Protein AF-A0A348S0A8-F1 (afdb_monomer_lite)

Sequence (124 aa):
EWVPFMEELNRLTLKIKNPSAARYRLYWGAFEKVYSSEALSQGVNLAADFPENPFSEAFRKVDQAVATKQAYETRQIKQIFHGPEGRADKEMAAALTEKTREPLVSAIRDAFQPVVHSIRIVSE

Secondary structure (DSSP, 8-state):
----HHHHT---EE--SS-SSSEEEEEETTEEEEEEHHHHHH-EEHHHH-SS-TTHHHHHHHHHHHHHHHHHHHHIIIIIITSHHHHH-HHHHHHHHHHHHHHHHHHHHHH-------EEEEE-

Foldseek 3Di:
DDDPCLVPPQAPKAADDPDPFQKKWKDAPPDIDMDGNVDNNVIDGPVVVCVPGQCPVLVVQLVVLVVVLVVLVCCLPPPCCPHPNVVVPVVVSVVVSVVVNVVSVVSNVVSPDDGDIDMDMDGD

Structure (mmCIF, N/CA/C/O backbone):
data_AF-A0A348S0A8-F1
#
_entry.id   AF-A0A348S0A8-F1
#
loop_
_atom_site.group_PDB
_atom_site.id
_atom_site.type_symbol
_atom_site.label_atom_id
_atom_site.label_alt_id
_atom_site.label_comp_id
_atom_site.label_asym_id
_atom_site.label_entity_id
_atom_site.label_seq_id
_atom_site.pdbx_PDB_ins_code
_atom_site.Cartn_x
_atom_site.Cartn_y
_atom_site.Cartn_z
_atom_site.occupancy
_atom_site.B_iso_or_equiv
_atom_site.auth_seq_id
_atom_site.auth_comp_id
_atom_site.auth_asym_id
_atom_site.auth_atom_id
_atom_site.pdbx_PDB_model_num
ATOM 1 N N . GLU A 1 1 ? 18.478 8.316 12.139 1.00 55.62 1 GLU A N 1
ATOM 2 C CA . GLU A 1 1 ? 17.160 8.576 12.746 1.00 55.62 1 GLU A CA 1
ATOM 3 C C . GLU A 1 1 ? 16.111 8.004 11.806 1.00 55.62 1 GLU A C 1
ATOM 5 O O . GLU A 1 1 ? 16.257 8.181 10.601 1.00 55.62 1 GLU A O 1
ATOM 10 N N . TRP A 1 2 ? 15.176 7.198 12.308 1.00 81.31 2 TRP A N 1
ATOM 11 C CA . TRP A 1 2 ? 14.142 6.572 11.479 1.00 81.31 2 TRP A CA 1
ATOM 12 C C . TRP A 1 2 ? 12.967 7.543 11.337 1.00 81.31 2 TRP A C 1
ATOM 14 O O . TRP A 1 2 ? 12.613 8.211 12.303 1.00 81.31 2 TRP A O 1
ATOM 24 N N . VAL A 1 3 ? 12.379 7.634 10.144 1.00 87.38 3 VAL A N 1
ATOM 25 C CA . VAL A 1 3 ? 11.182 8.456 9.907 1.00 87.38 3 VAL A CA 1
ATOM 26 C C . VAL A 1 3 ? 10.028 7.910 10.766 1.00 87.38 3 VAL A C 1
ATOM 28 O O . VAL A 1 3 ? 9.801 6.697 10.713 1.00 87.38 3 VAL A O 1
ATOM 31 N N . PRO A 1 4 ? 9.285 8.749 11.519 1.00 92.50 4 PRO A N 1
ATOM 32 C CA . PRO A 1 4 ? 8.125 8.336 12.321 1.00 92.50 4 PRO A CA 1
ATOM 33 C C . PRO A 1 4 ? 6.916 8.022 11.419 1.00 92.50 4 PRO A C 1
ATOM 35 O O . PRO A 1 4 ? 5.923 8.744 11.343 1.00 92.50 4 PRO A O 1
ATOM 38 N N . PHE A 1 5 ? 7.044 6.958 10.625 1.00 92.94 5 PHE A N 1
ATOM 39 C CA . PHE A 1 5 ? 6.157 6.652 9.505 1.00 92.94 5 PHE A CA 1
ATOM 40 C C . PHE A 1 5 ? 4.707 6.403 9.937 1.00 92.94 5 PHE A C 1
ATOM 42 O O . PHE A 1 5 ? 3.782 6.873 9.273 1.00 92.94 5 PHE A O 1
ATOM 49 N N . MET A 1 6 ? 4.489 5.692 11.045 1.00 93.31 6 MET A N 1
ATOM 50 C CA . MET A 1 6 ? 3.139 5.377 11.524 1.00 93.31 6 MET A CA 1
ATOM 51 C C . MET A 1 6 ? 2.460 6.590 12.165 1.00 93.31 6 MET A C 1
ATOM 53 O O . MET A 1 6 ? 1.241 6.734 12.100 1.00 93.31 6 MET A O 1
ATOM 57 N N . GLU A 1 7 ? 3.240 7.489 12.750 1.00 91.25 7 GLU A N 1
ATOM 58 C CA . GLU A 1 7 ? 2.769 8.709 13.392 1.00 91.25 7 GLU A CA 1
ATOM 59 C C . GLU A 1 7 ? 2.504 9.816 12.364 1.00 91.25 7 GLU A C 1
ATOM 61 O O . GLU A 1 7 ? 1.584 10.621 12.536 1.00 91.25 7 GLU A O 1
ATOM 66 N N . GLU A 1 8 ? 3.269 9.858 11.269 1.00 92.62 8 GLU A N 1
ATOM 67 C CA . GLU A 1 8 ? 3.237 10.977 10.323 1.00 92.62 8 GLU A CA 1
ATOM 68 C C . GLU A 1 8 ? 2.614 10.668 8.959 1.00 92.62 8 GLU A C 1
ATOM 70 O O . GLU A 1 8 ? 1.983 11.553 8.372 1.00 92.62 8 GLU A O 1
ATOM 75 N N . LEU A 1 9 ? 2.747 9.439 8.455 1.00 93.62 9 LEU A N 1
ATOM 76 C CA . LEU A 1 9 ? 2.483 9.124 7.045 1.00 93.62 9 LEU A CA 1
ATOM 77 C C . LEU A 1 9 ? 1.446 8.011 6.842 1.00 93.62 9 LEU A C 1
ATOM 79 O O . LEU A 1 9 ? 0.716 8.045 5.854 1.00 93.62 9 LEU A O 1
ATOM 83 N N . ASN A 1 10 ? 1.321 7.069 7.779 1.00 94.00 10 ASN A N 1
ATOM 84 C CA . ASN A 1 10 ? 0.397 5.938 7.679 1.00 94.00 10 ASN A CA 1
ATOM 85 C C . ASN A 1 10 ? -0.616 5.925 8.829 1.00 94.00 10 ASN A C 1
ATOM 87 O O . ASN A 1 10 ? -0.515 5.125 9.758 1.00 94.00 10 ASN A O 1
ATOM 91 N N . ARG A 1 11 ? -1.586 6.846 8.773 1.00 92.94 11 ARG A N 1
ATOM 92 C CA . ARG A 1 11 ? -2.577 7.080 9.834 1.00 92.94 11 ARG A CA 1
ATOM 93 C C . ARG A 1 11 ? -3.993 6.738 9.385 1.00 92.94 11 ARG A C 1
ATOM 95 O O . ARG A 1 11 ? -4.665 7.568 8.773 1.00 92.94 11 ARG A O 1
ATOM 102 N N . LEU A 1 12 ? -4.478 5.562 9.769 1.00 95.44 12 LEU A N 1
ATOM 103 C CA . LEU A 1 12 ? -5.905 5.246 9.720 1.00 95.44 12 LEU A CA 1
ATOM 104 C C . LEU A 1 12 ? -6.465 5.282 11.143 1.00 95.44 12 LEU A C 1
ATOM 106 O O . LEU A 1 12 ? -6.534 4.263 11.826 1.00 95.44 12 LEU A O 1
ATOM 110 N N . THR A 1 13 ? -6.819 6.477 11.611 1.00 96.81 13 THR A N 1
ATOM 111 C CA . THR A 1 13 ? -7.225 6.679 13.006 1.00 96.81 13 THR A CA 1
ATOM 112 C C . THR A 1 13 ? -8.696 6.347 13.225 1.00 96.81 13 THR A C 1
ATOM 114 O O . THR A 1 13 ? -9.574 6.974 12.632 1.00 96.81 13 THR A O 1
ATOM 117 N N . LEU A 1 14 ? -8.976 5.424 14.146 1.00 97.25 14 LEU A N 1
ATOM 118 C CA . LEU A 1 14 ? -10.320 5.184 14.661 1.00 97.25 14 LEU A CA 1
ATOM 119 C C . LEU A 1 14 ? -10.520 5.902 15.991 1.00 97.25 14 LEU A C 1
ATOM 121 O O . LEU A 1 14 ? -9.716 5.755 16.910 1.00 97.25 14 LEU A O 1
ATOM 125 N N . LYS A 1 15 ? -11.643 6.614 16.110 1.00 97.62 15 LYS A N 1
ATOM 126 C CA . LYS A 1 15 ? -12.075 7.256 17.349 1.00 97.62 15 LYS A CA 1
ATOM 127 C C . LYS A 1 15 ? -13.551 6.985 17.621 1.00 97.62 15 LYS A C 1
ATOM 129 O O . LYS A 1 15 ? -14.388 7.231 16.754 1.00 97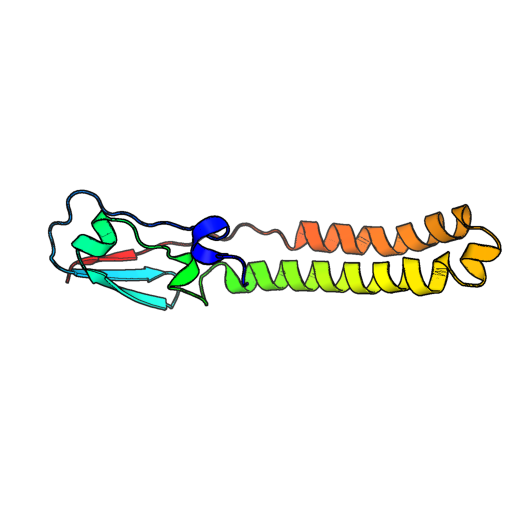.62 15 LYS A O 1
ATOM 134 N N . ILE A 1 16 ? -13.871 6.529 18.831 1.00 95.62 16 ILE A N 1
ATOM 135 C CA . ILE A 1 16 ? -15.252 6.370 19.305 1.00 95.62 16 ILE A CA 1
ATOM 136 C C . ILE A 1 16 ? -15.598 7.563 20.191 1.00 95.62 16 ILE A C 1
ATOM 138 O O . ILE A 1 16 ? -14.846 7.921 21.094 1.00 95.62 16 ILE A O 1
ATOM 142 N N . LYS A 1 17 ? -16.739 8.200 19.924 1.00 95.75 17 LYS A N 1
ATOM 143 C CA . LYS A 1 17 ? -17.264 9.285 20.761 1.00 95.75 17 LYS A CA 1
ATOM 144 C C . LYS A 1 17 ? -18.216 8.701 21.797 1.00 95.75 17 LYS A C 1
ATOM 146 O O . LYS A 1 17 ? -19.066 7.898 21.434 1.00 95.75 17 LYS A O 1
ATOM 151 N N . ASN A 1 18 ? -18.096 9.158 23.044 1.00 93.75 18 ASN A N 1
ATOM 152 C CA . ASN A 1 18 ? -18.957 8.764 24.165 1.00 93.75 18 ASN A CA 1
ATOM 153 C C . ASN A 1 18 ? -19.082 7.232 24.318 1.00 93.75 18 ASN A C 1
ATOM 155 O O . ASN A 1 18 ? -20.192 6.705 24.220 1.00 93.75 18 ASN A O 1
ATOM 159 N N . PRO A 1 19 ? -17.966 6.501 24.509 1.00 94.62 19 PRO A N 1
ATOM 160 C CA . PRO A 1 19 ? -18.034 5.062 24.729 1.00 94.62 19 PRO A CA 1
ATOM 161 C C . PRO A 1 19 ? -18.883 4.738 25.969 1.00 94.62 19 PRO A C 1
ATOM 163 O O . PRO A 1 19 ? -18.704 5.344 27.021 1.00 94.62 19 PRO A O 1
ATOM 166 N N . SER A 1 20 ? -19.787 3.766 25.847 1.00 95.19 20 SER A N 1
ATOM 167 C CA . SER A 1 20 ? -20.644 3.284 26.937 1.00 95.19 20 SER A CA 1
ATOM 168 C C . SER A 1 20 ? -20.062 2.094 27.709 1.00 95.19 20 SER A C 1
ATOM 170 O O . SER A 1 20 ? -20.455 1.861 28.846 1.00 95.19 20 SER A O 1
ATOM 172 N N . ALA A 1 21 ? -19.150 1.334 27.097 1.00 97.00 21 ALA A N 1
ATOM 173 C CA . ALA A 1 21 ? -18.411 0.237 27.718 1.00 97.00 21 ALA A CA 1
ATOM 174 C C . ALA A 1 21 ? -16.959 0.629 28.023 1.00 97.00 21 ALA A C 1
ATOM 176 O O . ALA A 1 21 ? -16.388 1.482 27.341 1.00 97.00 21 ALA A O 1
ATOM 177 N N . ALA A 1 22 ? -16.360 -0.033 29.018 1.00 97.00 22 ALA A N 1
ATOM 178 C CA . ALA A 1 22 ? -14.966 0.184 29.416 1.00 97.00 22 ALA A CA 1
ATOM 179 C C . ALA A 1 22 ? -13.968 -0.339 28.370 1.00 97.00 22 ALA A C 1
ATOM 181 O O . ALA A 1 22 ? -12.841 0.149 28.261 1.00 97.00 22 ALA A O 1
ATOM 182 N N . ARG A 1 23 ? -14.363 -1.360 27.599 1.00 98.12 23 ARG A N 1
ATOM 183 C CA . ARG A 1 23 ? -13.535 -1.976 26.564 1.00 98.12 23 ARG A CA 1
ATOM 184 C C . ARG A 1 23 ? -14.357 -2.309 25.333 1.00 98.12 23 ARG A C 1
ATOM 186 O O . ARG A 1 23 ? -15.571 -2.491 25.390 1.00 98.12 23 ARG A O 1
ATOM 193 N N . TYR A 1 24 ? -13.660 -2.395 24.209 1.00 98.31 24 TYR A N 1
ATOM 194 C CA . TYR A 1 24 ? -14.238 -2.833 22.951 1.00 98.31 24 TYR A CA 1
ATOM 195 C C . TYR A 1 24 ? -13.291 -3.785 22.253 1.00 98.31 24 TYR A C 1
ATOM 197 O O . TYR A 1 24 ? -12.093 -3.511 22.137 1.00 98.31 24 TYR A O 1
ATOM 205 N N . ARG A 1 25 ? -13.851 -4.861 21.714 1.00 98.31 25 ARG A N 1
ATOM 206 C CA . ARG A 1 25 ? -13.179 -5.699 20.734 1.00 98.31 25 ARG A CA 1
ATOM 207 C C . ARG A 1 25 ? -13.464 -5.176 19.343 1.00 98.31 25 ARG A C 1
ATOM 209 O O . ARG A 1 25 ? -14.618 -5.087 18.918 1.00 98.31 25 ARG A O 1
ATOM 216 N N . LEU A 1 26 ? -12.398 -4.844 18.638 1.00 98.00 26 LEU A N 1
ATOM 217 C CA . LEU A 1 26 ? -12.437 -4.438 17.251 1.00 98.00 26 LEU A CA 1
ATOM 218 C C . LEU A 1 26 ? -12.024 -5.605 16.366 1.00 98.00 26 LEU A C 1
ATOM 220 O O . LEU A 1 26 ? -11.036 -6.272 16.651 1.00 98.00 26 LEU A O 1
ATOM 224 N N . TYR A 1 27 ? -12.756 -5.796 15.278 1.00 97.50 27 TYR A N 1
ATOM 225 C CA . TYR A 1 27 ? -12.469 -6.752 14.222 1.00 97.50 27 TYR A CA 1
ATOM 226 C C . TYR A 1 27 ? -12.267 -6.002 12.913 1.00 97.50 27 TYR A C 1
ATOM 228 O O . TYR A 1 27 ? -13.096 -5.163 12.542 1.00 97.50 27 TYR A O 1
ATOM 236 N N . TRP A 1 28 ? -11.209 -6.345 12.188 1.00 97.06 28 TRP A N 1
ATOM 237 C CA . TRP A 1 28 ? -10.921 -5.792 10.875 1.00 97.06 28 TRP A CA 1
ATOM 238 C C . TRP A 1 28 ? -10.432 -6.894 9.934 1.00 97.06 28 TRP A C 1
ATOM 240 O O . TRP A 1 28 ? -9.304 -7.377 10.023 1.00 97.06 28 TRP A O 1
ATOM 250 N N . GLY A 1 29 ? -11.323 -7.342 9.047 1.00 92.50 29 GLY A N 1
ATOM 251 C CA . GLY A 1 29 ? -11.109 -8.586 8.308 1.00 92.50 29 GLY A CA 1
ATOM 252 C C . GLY A 1 29 ? -11.104 -9.791 9.252 1.00 92.50 29 GLY A C 1
ATOM 253 O O . GLY A 1 29 ? -12.021 -9.948 10.056 1.00 92.50 29 GLY A O 1
ATOM 254 N N . ALA A 1 30 ? -10.069 -10.626 9.151 1.00 92.44 30 ALA A N 1
ATOM 255 C CA . ALA A 1 30 ? -9.865 -11.795 10.009 1.00 92.44 30 ALA A CA 1
ATOM 256 C C . ALA A 1 30 ? -9.138 -11.475 11.330 1.00 92.44 30 ALA A C 1
ATOM 258 O O . ALA A 1 30 ? -8.955 -12.365 12.157 1.00 92.44 30 ALA A O 1
ATOM 259 N N . PHE A 1 31 ? -8.713 -10.226 11.527 1.00 95.31 31 PHE A N 1
ATOM 260 C CA . PHE A 1 31 ? -7.899 -9.816 12.667 1.00 95.31 31 PHE A CA 1
ATOM 261 C C . PHE A 1 31 ? -8.740 -9.107 13.721 1.00 95.31 31 PHE A C 1
ATOM 263 O O . PHE A 1 31 ? -9.737 -8.455 13.405 1.00 95.31 31 PHE A O 1
ATOM 270 N N . GLU A 1 32 ? -8.309 -9.189 14.977 1.00 96.88 32 GLU A N 1
ATOM 271 C CA . GLU A 1 32 ? -8.978 -8.532 16.094 1.00 96.88 32 GLU A CA 1
ATOM 272 C C . GLU A 1 32 ? -7.998 -7.957 17.118 1.00 96.88 32 GLU A C 1
ATOM 274 O O . GLU A 1 32 ? -6.876 -8.439 17.273 1.00 96.88 32 GLU A O 1
ATOM 279 N N . LYS A 1 33 ? -8.439 -6.919 17.833 1.00 98.00 33 LYS A N 1
ATOM 280 C CA . LYS A 1 33 ? -7.709 -6.313 18.952 1.00 98.00 33 LYS A CA 1
ATOM 281 C C . LYS A 1 33 ? -8.688 -5.692 19.942 1.00 98.00 33 LYS A C 1
ATOM 283 O O . LYS A 1 33 ? -9.720 -5.151 19.546 1.00 98.00 33 LYS A O 1
ATOM 288 N N . VAL A 1 34 ? -8.374 -5.770 21.234 1.00 98.12 34 VAL A N 1
ATOM 289 C CA . VAL A 1 34 ? -9.179 -5.145 22.293 1.00 98.12 34 VAL A CA 1
ATOM 290 C C . VAL A 1 34 ? -8.548 -3.824 22.711 1.00 98.12 34 VAL A C 1
ATOM 292 O O . VAL A 1 34 ? -7.349 -3.765 22.976 1.00 98.12 34 VAL A O 1
ATOM 295 N N . TYR A 1 35 ? -9.374 -2.790 22.834 1.00 98.12 35 TYR A N 1
ATOM 296 C CA . TYR A 1 35 ? -8.980 -1.453 23.265 1.00 98.12 35 TYR A CA 1
ATOM 297 C C . TYR A 1 35 ? -9.787 -1.007 24.482 1.00 98.12 35 TYR A C 1
ATOM 299 O O . TYR A 1 35 ? -10.908 -1.475 24.693 1.00 98.12 35 TYR A O 1
ATOM 307 N N . SER A 1 36 ? -9.234 -0.081 25.268 1.00 98.25 36 SER A N 1
ATOM 308 C CA . SER A 1 36 ? -9.995 0.616 26.307 1.00 98.25 36 SER A CA 1
ATOM 309 C C . SER A 1 36 ? -10.825 1.763 25.720 1.00 98.25 36 SER A C 1
ATOM 311 O O . SER A 1 36 ? -10.529 2.272 24.630 1.00 98.25 36 SER A O 1
ATOM 313 N N . SER A 1 37 ? -11.855 2.194 26.451 1.00 97.38 37 SER A N 1
ATOM 314 C CA . SER A 1 37 ? -12.642 3.391 26.136 1.00 97.38 37 SER A CA 1
ATOM 315 C C . SER A 1 37 ? -11.778 4.638 25.983 1.00 97.38 37 SER A C 1
ATOM 317 O O . SER A 1 37 ? -12.024 5.449 25.088 1.00 97.38 37 SER A O 1
ATOM 319 N N . GLU A 1 38 ? -10.757 4.796 26.825 1.00 97.50 38 GLU A N 1
ATOM 320 C CA . GLU A 1 38 ? -9.874 5.966 26.839 1.00 97.50 38 GLU A 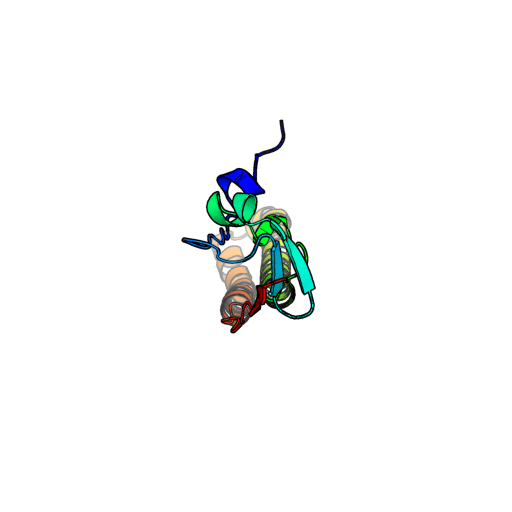CA 1
ATOM 321 C C . GLU A 1 38 ? -9.025 6.003 25.570 1.00 97.50 38 GLU A C 1
ATOM 323 O O . GLU A 1 38 ? -8.988 7.031 24.893 1.00 97.50 38 GLU A O 1
ATOM 328 N N . ALA A 1 39 ? -8.413 4.871 25.202 1.00 97.62 39 ALA A N 1
ATOM 329 C CA . ALA A 1 39 ? -7.606 4.760 23.990 1.00 97.62 39 ALA A CA 1
ATOM 330 C C . ALA A 1 39 ? -8.444 5.072 22.741 1.00 97.62 39 ALA A C 1
ATOM 332 O O . ALA A 1 39 ? -8.059 5.898 21.915 1.00 97.62 39 ALA A O 1
ATOM 333 N N . LEU A 1 40 ? -9.642 4.486 22.637 1.00 97.56 40 LEU A N 1
ATOM 334 C CA . LEU A 1 40 ? -10.559 4.754 21.525 1.00 97.56 40 LEU A CA 1
ATOM 335 C C . LEU A 1 40 ? -11.111 6.184 21.533 1.00 97.56 40 LEU A C 1
ATOM 337 O O . LEU A 1 40 ? -11.427 6.711 20.470 1.00 97.56 40 LEU A O 1
ATOM 341 N N . SER A 1 41 ? -11.213 6.832 22.693 1.00 97.06 41 SER A N 1
ATOM 342 C CA . SER A 1 41 ? -11.614 8.242 22.789 1.00 97.06 41 SER A CA 1
ATOM 343 C C . SER A 1 41 ? -10.491 9.190 22.369 1.00 97.06 41 SER A C 1
ATOM 345 O O . SER A 1 41 ? -10.753 10.246 21.788 1.00 97.06 41 SER A O 1
ATOM 347 N N . GLN A 1 42 ? -9.233 8.840 22.635 1.00 97.19 42 GLN A N 1
ATOM 348 C CA . GLN A 1 42 ? -8.068 9.598 22.172 1.00 97.19 42 GLN A CA 1
ATOM 349 C C . GLN A 1 42 ? -7.853 9.411 20.665 1.00 97.19 42 GLN A C 1
ATOM 351 O O . GLN A 1 42 ? -7.629 10.391 19.954 1.00 97.19 42 GLN A O 1
ATOM 356 N N . GLY A 1 43 ? -8.070 8.191 20.179 1.00 97.31 43 GLY A N 1
ATOM 357 C CA . GLY A 1 43 ? -7.902 7.784 18.792 1.00 97.31 43 GLY A CA 1
ATOM 358 C C . GLY A 1 43 ? -6.736 6.809 18.660 1.00 97.31 43 GLY A C 1
ATOM 359 O O . GLY A 1 43 ? -5.640 7.082 19.141 1.00 97.31 43 GLY A O 1
ATOM 360 N N . VAL A 1 44 ? -6.969 5.681 17.990 1.00 97.50 44 VAL A N 1
ATOM 361 C CA . VAL A 1 44 ? -5.963 4.629 17.767 1.00 97.50 44 VAL A CA 1
ATOM 362 C C . VAL A 1 44 ? -5.653 4.507 16.280 1.00 97.50 44 VAL A C 1
ATOM 364 O O . VAL A 1 44 ? -6.563 4.609 15.457 1.00 97.50 44 VAL A O 1
ATOM 367 N N . ASN A 1 45 ? -4.384 4.308 15.917 1.00 97.25 45 ASN A N 1
ATOM 368 C CA . ASN A 1 45 ? -3.988 4.128 14.522 1.00 97.25 45 ASN A CA 1
ATOM 369 C C . ASN A 1 45 ? -4.109 2.654 14.116 1.00 97.25 45 ASN A C 1
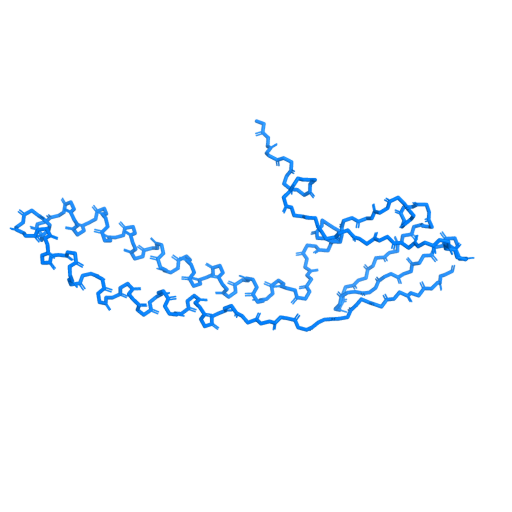ATOM 371 O O . ASN A 1 45 ? -3.231 1.841 14.407 1.00 97.25 45 ASN A O 1
ATOM 375 N N . LEU A 1 46 ? -5.172 2.324 13.386 1.00 96.88 46 LEU A N 1
ATOM 376 C CA . LEU A 1 46 ? -5.429 0.960 12.938 1.00 96.88 46 LEU A CA 1
ATOM 377 C C . LEU A 1 46 ? -4.333 0.441 12.003 1.00 96.88 46 LEU A C 1
ATOM 379 O O . LEU A 1 46 ? -4.011 -0.739 12.052 1.00 96.88 46 LEU A O 1
ATOM 383 N N . ALA A 1 47 ? -3.729 1.301 11.181 1.00 94.25 47 ALA A N 1
ATOM 384 C CA . ALA A 1 47 ? -2.676 0.879 10.259 1.00 94.25 47 ALA A CA 1
ATOM 385 C C . ALA A 1 47 ? -1.387 0.442 10.983 1.00 94.25 47 ALA A C 1
ATOM 387 O O . ALA A 1 47 ? -0.653 -0.397 10.468 1.00 94.25 47 ALA A O 1
ATOM 388 N N . ALA A 1 48 ? -1.131 0.978 12.181 1.00 95.25 48 ALA A N 1
ATOM 389 C CA . ALA A 1 48 ? -0.022 0.555 13.034 1.00 95.25 48 ALA A CA 1
ATOM 390 C C . ALA A 1 48 ? -0.364 -0.710 13.837 1.00 95.25 48 ALA A C 1
ATOM 392 O O . ALA A 1 48 ? 0.479 -1.582 14.030 1.00 95.25 48 ALA A O 1
ATOM 393 N N . ASP A 1 49 ? -1.610 -0.809 14.299 1.00 96.25 49 ASP A N 1
ATOM 394 C CA . ASP A 1 49 ? -2.064 -1.898 15.159 1.00 96.25 49 ASP A CA 1
ATOM 395 C C . ASP A 1 49 ? -2.375 -3.204 14.413 1.00 96.25 49 ASP A C 1
ATOM 397 O O . ASP A 1 49 ? -2.331 -4.272 15.027 1.00 96.25 49 ASP A O 1
ATOM 401 N N . PHE A 1 50 ? -2.686 -3.115 13.117 1.00 96.25 50 PHE A N 1
ATOM 402 C CA . PHE A 1 50 ? -3.034 -4.230 12.235 1.00 96.25 50 PHE A CA 1
ATOM 403 C C . PHE A 1 50 ? -2.054 -4.290 11.047 1.00 96.25 50 PHE A C 1
ATOM 405 O O . PHE A 1 50 ? -2.373 -3.801 9.955 1.00 96.25 50 PHE A O 1
ATOM 412 N N . PRO A 1 51 ? -0.848 -4.867 11.242 1.00 92.25 51 PRO A N 1
ATOM 413 C CA . PRO A 1 51 ? 0.170 -4.958 10.189 1.00 92.25 51 PRO A CA 1
ATOM 414 C C . PRO A 1 51 ? -0.317 -5.788 8.996 1.00 92.25 51 PRO A C 1
ATOM 416 O O . PRO A 1 51 ? -0.043 -5.460 7.841 1.00 92.25 51 PRO A O 1
ATOM 419 N N . GLU A 1 52 ? -1.100 -6.826 9.281 1.00 94.31 52 GLU A N 1
ATOM 420 C CA . GLU A 1 52 ? -1.959 -7.471 8.304 1.00 94.31 52 GLU A CA 1
ATOM 421 C C . GLU A 1 52 ? -3.383 -6.949 8.472 1.00 94.31 52 GLU A C 1
ATOM 423 O O . GLU A 1 52 ? -3.926 -6.888 9.576 1.00 94.31 52 GLU A O 1
ATOM 428 N N . ASN A 1 53 ? -3.977 -6.530 7.364 1.00 95.19 53 ASN A N 1
ATOM 429 C CA . ASN A 1 53 ? -5.312 -5.963 7.321 1.00 95.19 53 ASN A CA 1
ATOM 430 C C . ASN A 1 53 ? -5.919 -6.199 5.924 1.00 95.19 53 ASN A C 1
ATOM 432 O O . ASN A 1 53 ? -5.236 -6.688 5.019 1.00 95.19 53 ASN A O 1
ATOM 436 N N . PRO A 1 54 ? -7.201 -5.864 5.702 1.00 96.00 54 PRO A N 1
ATOM 437 C CA . PRO A 1 54 ? -7.862 -6.104 4.419 1.00 96.00 54 PRO A CA 1
ATOM 438 C C . PRO A 1 54 ? -7.173 -5.486 3.192 1.00 96.00 54 PRO A C 1
ATOM 440 O O . PRO A 1 54 ? -7.404 -5.955 2.079 1.00 96.00 54 PRO A O 1
ATOM 443 N N . PHE A 1 55 ? -6.322 -4.469 3.362 1.00 94.81 55 PHE A N 1
ATOM 444 C CA . PHE A 1 55 ? -5.576 -3.861 2.261 1.00 94.81 55 PHE A CA 1
ATOM 445 C C . PHE A 1 55 ? -4.290 -4.611 1.899 1.00 94.81 55 PHE A C 1
ATOM 447 O O . PHE A 1 55 ? -3.795 -4.422 0.789 1.00 94.81 55 PHE A O 1
ATOM 454 N N . SER A 1 56 ? -3.746 -5.456 2.783 1.00 94.88 56 SER A N 1
ATOM 455 C CA . SER A 1 56 ? -2.403 -6.038 2.632 1.00 94.88 56 SER A CA 1
ATOM 456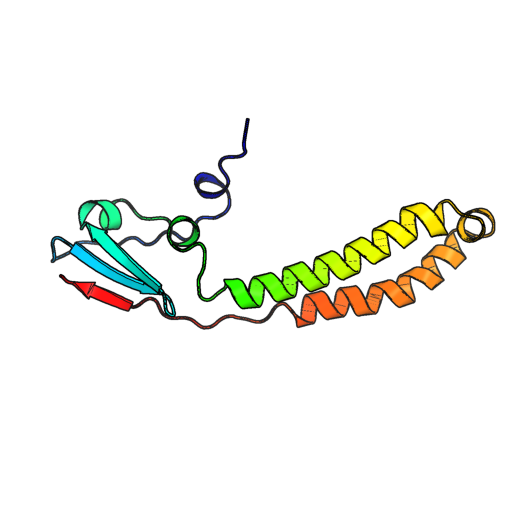 C C . SER A 1 56 ? -2.222 -6.801 1.315 1.00 94.88 56 SER A C 1
ATOM 458 O O . SER A 1 56 ? -1.230 -6.598 0.618 1.00 94.88 56 SER A O 1
ATOM 460 N N . GLU A 1 57 ? -3.196 -7.628 0.922 1.00 95.31 57 GLU A N 1
ATOM 461 C CA . GLU A 1 57 ? -3.155 -8.376 -0.344 1.00 95.31 57 GLU A CA 1
ATOM 462 C C . GLU A 1 57 ? -3.189 -7.464 -1.577 1.00 95.31 57 GLU A C 1
ATOM 464 O O . GLU A 1 57 ? -2.401 -7.632 -2.510 1.00 95.31 57 GLU A O 1
ATOM 469 N N . ALA A 1 58 ? -4.098 -6.486 -1.592 1.00 96.81 58 ALA A N 1
ATOM 470 C CA . ALA A 1 58 ? -4.239 -5.560 -2.712 1.00 96.81 58 ALA A CA 1
ATOM 471 C C . ALA A 1 58 ? -3.004 -4.658 -2.844 1.00 96.81 58 ALA A C 1
ATOM 473 O O . ALA A 1 58 ? -2.474 -4.490 -3.942 1.00 96.81 58 ALA A O 1
ATOM 474 N N . PHE A 1 59 ? -2.492 -4.152 -1.719 1.00 96.50 59 PHE A N 1
ATOM 475 C CA . PHE A 1 59 ? -1.270 -3.359 -1.680 1.00 96.50 59 PHE A CA 1
ATOM 476 C C . PHE A 1 59 ? -0.067 -4.151 -2.199 1.00 96.50 59 PHE A C 1
ATOM 478 O O . PHE A 1 59 ? 0.696 -3.636 -3.012 1.00 96.50 59 PHE A O 1
ATOM 485 N N . ARG A 1 60 ? 0.070 -5.430 -1.821 1.00 97.44 60 ARG A N 1
ATOM 486 C CA . ARG A 1 60 ? 1.168 -6.279 -2.307 1.00 97.44 60 ARG A CA 1
ATOM 487 C C . ARG A 1 60 ? 1.150 -6.457 -3.824 1.00 97.44 60 ARG A C 1
ATOM 489 O O . ARG A 1 60 ? 2.208 -6.466 -4.443 1.00 97.44 60 ARG A O 1
ATOM 496 N N . LYS A 1 61 ? -0.031 -6.577 -4.438 1.00 98.19 61 LYS A N 1
ATOM 497 C CA . LYS A 1 61 ? -0.155 -6.661 -5.906 1.00 98.19 61 LYS A CA 1
ATOM 498 C C . LYS A 1 61 ? 0.346 -5.389 -6.588 1.00 98.19 61 LYS A C 1
ATOM 500 O O . LYS A 1 61 ? 1.067 -5.473 -7.579 1.00 98.19 61 LYS A O 1
ATOM 505 N N . VAL A 1 62 ? -0.002 -4.224 -6.039 1.00 98.38 62 VAL A N 1
ATOM 506 C CA . VAL A 1 62 ? 0.500 -2.931 -6.523 1.00 98.38 62 VAL A CA 1
ATOM 507 C C . VAL A 1 62 ? 2.019 -2.847 -6.359 1.00 98.38 62 VAL A C 1
ATOM 509 O O . VAL A 1 62 ? 2.712 -2.530 -7.323 1.00 98.38 62 VAL A O 1
ATOM 512 N N . ASP A 1 63 ? 2.541 -3.181 -5.177 1.00 98.38 63 ASP A N 1
ATOM 513 C CA . ASP A 1 63 ? 3.978 -3.167 -4.878 1.00 98.38 63 ASP A CA 1
ATOM 514 C C . ASP A 1 63 ? 4.775 -4.057 -5.847 1.00 98.38 63 ASP A C 1
ATOM 516 O O . ASP A 1 63 ? 5.750 -3.616 -6.453 1.00 98.38 63 ASP A O 1
ATOM 520 N N . GLN A 1 64 ? 4.294 -5.274 -6.115 1.00 98.56 64 GLN A N 1
ATOM 521 C CA . GLN A 1 64 ? 4.912 -6.196 -7.075 1.00 98.56 64 GLN A CA 1
ATOM 522 C C . GLN A 1 64 ? 4.894 -5.666 -8.518 1.00 98.56 64 GLN A C 1
ATOM 524 O O . GLN A 1 64 ? 5.885 -5.808 -9.246 1.00 98.56 64 GLN A O 1
ATOM 529 N N . ALA A 1 65 ? 3.796 -5.038 -8.948 1.00 98.62 65 ALA A N 1
ATOM 530 C CA . ALA A 1 65 ? 3.707 -4.423 -10.272 1.00 98.62 65 ALA A CA 1
ATOM 531 C C . ALA A 1 65 ? 4.689 -3.243 -10.407 1.00 98.62 65 ALA A C 1
ATOM 533 O O . ALA A 1 65 ? 5.395 -3.123 -11.414 1.00 98.62 65 ALA A O 1
ATOM 534 N N . VAL A 1 66 ? 4.798 -2.415 -9.361 1.00 98.69 66 VAL A N 1
ATOM 535 C CA . VAL A 1 66 ? 5.771 -1.316 -9.279 1.00 98.69 66 VAL A CA 1
ATOM 536 C C . VAL A 1 66 ? 7.201 -1.849 -9.316 1.00 98.69 66 VAL A C 1
ATOM 538 O O . VAL A 1 66 ? 7.997 -1.364 -10.120 1.00 98.69 66 VAL A O 1
ATOM 541 N N . ALA A 1 67 ? 7.521 -2.868 -8.518 1.00 98.62 67 ALA A N 1
ATOM 542 C CA . ALA A 1 67 ? 8.846 -3.479 -8.479 1.00 98.62 67 ALA A CA 1
ATOM 543 C C . ALA A 1 67 ? 9.253 -4.045 -9.849 1.00 98.62 67 ALA A C 1
ATOM 545 O O . ALA A 1 67 ? 10.372 -3.823 -10.310 1.00 98.62 67 ALA A O 1
ATOM 546 N N . THR A 1 68 ? 8.324 -4.705 -10.548 1.00 98.56 68 THR A N 1
ATOM 547 C CA . THR A 1 68 ? 8.553 -5.233 -11.904 1.00 98.56 68 THR A CA 1
ATOM 548 C C . THR A 1 68 ? 8.892 -4.113 -12.890 1.00 98.56 68 THR A C 1
ATOM 550 O O . THR A 1 68 ? 9.883 -4.199 -13.622 1.00 98.56 68 THR A O 1
ATOM 553 N N . LYS A 1 69 ? 8.118 -3.020 -12.879 1.00 98.69 69 LYS A N 1
ATOM 554 C CA . LYS A 1 69 ? 8.405 -1.829 -13.689 1.00 98.69 69 LYS A CA 1
ATOM 555 C C . LYS A 1 69 ? 9.765 -1.222 -13.341 1.00 98.69 69 LYS A C 1
ATOM 557 O O . LYS A 1 69 ? 10.551 -0.947 -14.242 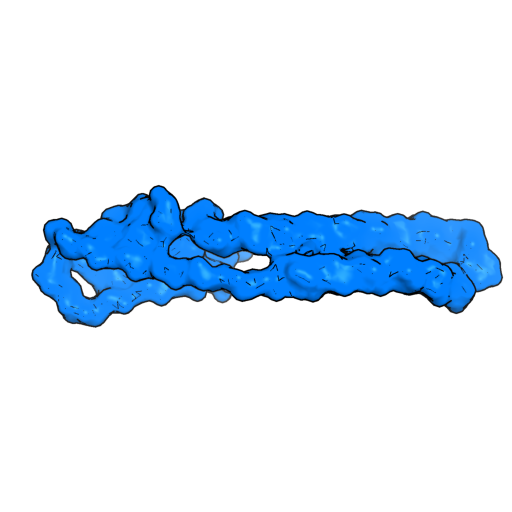1.00 98.69 69 LYS A O 1
ATOM 562 N N . GLN A 1 70 ? 10.065 -1.039 -12.058 1.00 98.62 70 GLN A N 1
ATOM 563 C CA . GLN A 1 70 ? 11.325 -0.443 -11.605 1.00 98.62 70 GLN A CA 1
ATOM 564 C C . GLN A 1 70 ? 12.546 -1.302 -11.954 1.00 98.62 70 GLN A C 1
ATOM 566 O O . GLN A 1 70 ? 13.599 -0.760 -12.297 1.00 98.62 70 GLN A O 1
ATOM 571 N N . ALA A 1 71 ? 12.422 -2.631 -11.924 1.00 98.62 71 ALA A N 1
ATOM 572 C CA . ALA A 1 71 ? 13.476 -3.536 -12.374 1.00 98.62 71 ALA A CA 1
ATOM 573 C C . ALA A 1 71 ? 13.777 -3.334 -13.869 1.00 98.62 71 ALA A C 1
ATOM 575 O O . ALA A 1 71 ? 14.944 -3.230 -14.264 1.00 98.62 71 ALA A O 1
ATOM 576 N N . TYR A 1 72 ? 12.733 -3.198 -14.695 1.00 98.62 72 TYR A N 1
ATOM 577 C CA . TYR A 1 72 ? 12.897 -2.874 -16.111 1.00 98.62 72 TYR A CA 1
ATOM 578 C C . TYR A 1 72 ? 13.507 -1.483 -16.321 1.00 98.62 72 TYR A C 1
ATOM 580 O O . TYR A 1 72 ? 14.471 -1.356 -17.070 1.00 98.62 72 TYR A O 1
ATOM 588 N N . GLU A 1 73 ? 13.014 -0.454 -15.632 1.00 98.50 73 GLU A N 1
ATOM 589 C CA . GLU A 1 73 ? 13.546 0.915 -15.724 1.00 98.50 73 GLU A CA 1
ATOM 590 C C . GLU A 1 73 ? 15.013 0.985 -15.276 1.00 98.50 73 GLU A C 1
ATOM 592 O O . GLU A 1 73 ? 15.830 1.679 -15.881 1.00 98.50 73 GLU A O 1
ATOM 597 N N . THR A 1 74 ? 15.398 0.195 -14.272 1.00 98.50 74 THR A N 1
ATOM 598 C CA . THR A 1 74 ? 16.800 0.069 -13.859 1.00 98.50 74 THR A CA 1
ATOM 599 C C . THR A 1 74 ? 17.657 -0.474 -15.000 1.00 98.50 74 THR A C 1
ATOM 601 O O . THR A 1 74 ? 18.715 0.087 -15.285 1.00 98.50 74 THR A O 1
ATOM 604 N N . ARG A 1 75 ? 17.200 -1.515 -15.707 1.00 98.12 75 ARG A N 1
ATOM 605 C CA . ARG A 1 75 ? 17.875 -2.024 -16.913 1.00 98.12 75 ARG A CA 1
ATOM 606 C C . ARG A 1 75 ? 17.886 -0.992 -18.044 1.00 98.12 75 ARG A C 1
ATOM 608 O O . ARG A 1 75 ? 18.937 -0.779 -18.648 1.00 98.12 75 ARG A O 1
ATOM 615 N N . GLN A 1 76 ? 16.755 -0.345 -18.317 1.00 98.19 76 GLN A N 1
ATOM 616 C CA . GLN A 1 76 ? 16.608 0.695 -19.339 1.00 98.19 76 GLN A CA 1
ATOM 617 C C . GLN A 1 76 ? 17.661 1.790 -19.145 1.00 98.19 76 GLN A C 1
ATOM 619 O O . GLN A 1 76 ? 18.450 2.062 -20.048 1.00 98.19 76 GLN A O 1
ATOM 624 N N . ILE A 1 77 ? 17.750 2.347 -17.936 1.00 97.50 77 ILE A N 1
ATOM 625 C CA . ILE A 1 77 ? 18.713 3.400 -17.625 1.00 97.50 77 ILE A CA 1
ATOM 626 C C . ILE A 1 77 ? 20.137 2.853 -17.571 1.00 97.50 77 ILE A C 1
ATOM 628 O O . ILE A 1 77 ? 21.014 3.359 -18.268 1.00 97.50 77 ILE A O 1
ATOM 632 N N . LYS A 1 78 ? 20.410 1.854 -16.727 1.00 97.75 78 LYS A N 1
ATOM 633 C CA . LYS A 1 78 ? 21.790 1.468 -16.393 1.00 97.75 78 LYS A CA 1
ATOM 634 C C . LYS A 1 78 ? 22.482 0.671 -17.493 1.00 97.75 78 LYS A C 1
ATOM 636 O O . LYS A 1 78 ? 23.703 0.725 -17.568 1.00 97.75 78 LYS A O 1
ATOM 641 N N . GLN A 1 79 ? 21.729 -0.060 -18.314 1.00 97.69 79 GLN A N 1
ATOM 642 C CA . GLN A 1 79 ? 22.293 -0.947 -19.332 1.00 97.69 79 GLN A CA 1
ATOM 643 C C . GLN A 1 79 ? 22.032 -0.434 -20.745 1.00 97.69 79 GLN A C 1
ATOM 645 O O . GLN A 1 79 ? 22.978 -0.342 -21.512 1.00 97.69 79 GLN A O 1
ATOM 650 N N . ILE A 1 80 ? 20.795 -0.059 -21.091 1.00 97.88 80 ILE A N 1
ATOM 651 C CA . ILE A 1 80 ? 20.453 0.294 -22.482 1.00 97.88 80 ILE A CA 1
ATOM 652 C C . ILE A 1 80 ? 20.913 1.719 -22.809 1.00 97.88 80 ILE A C 1
ATOM 654 O O . ILE A 1 80 ? 21.687 1.930 -23.741 1.00 97.88 80 ILE A O 1
ATOM 658 N N . PHE A 1 81 ? 20.505 2.712 -22.013 1.00 97.50 81 PHE A N 1
ATOM 659 C CA . PHE A 1 81 ? 20.832 4.119 -22.291 1.00 97.50 81 PHE A CA 1
ATOM 660 C C . PHE A 1 81 ? 22.324 4.431 -22.128 1.00 97.50 81 PHE A C 1
ATOM 662 O O . PHE A 1 81 ? 22.862 5.268 -22.850 1.00 97.50 81 PHE A O 1
ATOM 669 N N . HIS A 1 82 ? 23.000 3.753 -21.199 1.00 97.12 82 HIS A N 1
ATOM 670 C CA . HIS A 1 82 ? 24.448 3.886 -20.997 1.00 97.12 82 HIS A CA 1
ATOM 671 C C . HIS A 1 82 ? 25.269 2.834 -21.773 1.00 97.12 82 HIS A C 1
ATOM 673 O O . HIS A 1 82 ? 26.503 2.842 -21.695 1.00 97.12 82 HIS A O 1
ATOM 679 N N . GLY A 1 83 ? 24.601 1.955 -22.527 1.00 97.25 83 GLY A N 1
ATOM 680 C CA . GLY A 1 83 ? 25.195 0.894 -23.337 1.00 97.25 83 GLY A CA 1
ATOM 681 C C . GLY A 1 83 ? 25.377 1.264 -24.813 1.00 97.25 83 GLY A C 1
ATOM 682 O O . GLY A 1 83 ? 25.241 2.432 -25.186 1.00 97.25 83 GLY A O 1
ATOM 683 N N . PRO A 1 84 ? 25.725 0.281 -25.663 1.00 97.88 84 PRO A N 1
ATOM 684 C CA . PRO A 1 84 ? 25.947 0.490 -27.093 1.00 97.88 84 PRO A CA 1
ATOM 685 C C . PRO A 1 84 ? 24.747 1.108 -27.818 1.00 97.88 84 PRO A C 1
ATOM 687 O O . PRO A 1 84 ? 24.932 2.030 -28.607 1.00 97.88 84 PRO A O 1
ATOM 690 N N . GLU A 1 85 ? 23.530 0.655 -27.516 1.00 96.88 85 GLU A N 1
ATOM 691 C CA . GLU A 1 85 ? 22.292 1.122 -28.145 1.00 96.88 85 GLU A CA 1
ATOM 692 C C . GLU A 1 85 ? 22.062 2.608 -27.867 1.00 96.88 85 GLU A C 1
ATOM 694 O O . GLU A 1 85 ? 21.891 3.393 -28.796 1.00 96.88 85 GLU A O 1
ATOM 699 N N . GLY A 1 86 ? 22.147 3.019 -26.597 1.00 97.19 86 GLY A N 1
ATOM 700 C CA . GLY A 1 86 ? 22.018 4.424 -26.217 1.00 97.19 86 GLY A CA 1
ATOM 701 C C . GLY A 1 86 ? 23.171 5.304 -26.709 1.00 97.19 86 GLY A C 1
ATOM 702 O O . GLY A 1 86 ? 22.977 6.495 -26.927 1.00 97.19 86 GLY A O 1
ATOM 703 N N . ARG A 1 87 ? 24.376 4.759 -26.916 1.00 96.94 87 ARG A N 1
ATOM 704 C CA . ARG A 1 87 ? 25.485 5.514 -27.534 1.00 96.94 87 ARG A CA 1
ATOM 705 C C . ARG A 1 87 ? 25.288 5.718 -29.032 1.00 96.94 87 ARG A C 1
ATOM 707 O O . ARG A 1 87 ? 25.716 6.750 -29.538 1.00 96.94 87 ARG A O 1
ATOM 714 N N . ALA A 1 88 ? 24.688 4.744 -29.711 1.00 97.94 88 ALA A N 1
ATOM 715 C CA . ALA A 1 88 ? 24.413 4.815 -31.139 1.00 97.94 88 ALA A CA 1
ATOM 716 C C . ALA A 1 88 ? 23.264 5.785 -31.439 1.00 97.94 88 ALA A C 1
ATOM 718 O O . ALA A 1 88 ? 23.421 6.668 -32.276 1.00 97.94 88 ALA A O 1
ATOM 719 N N . ASP A 1 89 ? 22.138 5.643 -30.735 1.00 97.88 89 ASP A N 1
ATOM 720 C CA . ASP A 1 89 ? 20.966 6.502 -30.897 1.00 97.88 89 ASP A CA 1
ATOM 721 C C . ASP A 1 89 ? 20.106 6.492 -29.621 1.00 97.88 89 ASP A C 1
ATOM 723 O O . ASP A 1 89 ? 19.380 5.537 -29.323 1.00 97.88 89 ASP A O 1
ATOM 727 N N . LYS A 1 90 ? 20.185 7.581 -28.850 1.00 95.50 90 LYS A N 1
ATOM 728 C CA . LYS A 1 90 ? 19.433 7.732 -27.595 1.00 95.50 90 LYS A CA 1
ATOM 729 C C . LYS A 1 90 ? 17.931 7.813 -27.821 1.00 95.50 90 LYS A C 1
ATOM 731 O O . LYS A 1 90 ? 17.177 7.282 -27.007 1.00 95.50 90 LYS A O 1
ATOM 736 N N . GLU A 1 91 ? 17.500 8.491 -28.879 1.00 97.25 91 GLU A N 1
ATOM 737 C CA . GLU A 1 91 ? 16.080 8.707 -29.149 1.00 97.25 91 GLU A CA 1
ATOM 738 C C . GLU A 1 91 ? 15.426 7.398 -29.579 1.00 97.25 91 GLU A C 1
ATOM 740 O O . GLU A 1 91 ? 14.389 7.018 -29.031 1.00 97.25 91 GLU A O 1
ATOM 745 N N . MET A 1 92 ? 16.080 6.647 -30.468 1.00 97.69 92 MET A N 1
ATOM 746 C CA . MET A 1 92 ? 15.613 5.321 -30.865 1.00 97.69 92 MET A CA 1
ATOM 747 C C . MET A 1 92 ? 15.607 4.345 -29.682 1.00 97.69 92 MET A C 1
ATOM 749 O O . MET A 1 92 ? 14.621 3.633 -29.474 1.00 97.69 92 MET A O 1
ATOM 753 N N . ALA A 1 93 ? 16.667 4.324 -28.865 1.00 97.56 93 ALA A N 1
ATOM 754 C CA . ALA A 1 93 ? 16.722 3.476 -27.675 1.00 97.56 93 ALA A CA 1
ATOM 755 C C . ALA A 1 93 ? 15.593 3.806 -26.681 1.00 97.56 93 ALA A C 1
ATOM 757 O O . ALA A 1 93 ? 14.957 2.896 -26.138 1.00 97.56 93 ALA A O 1
ATOM 758 N N . ALA A 1 94 ? 15.293 5.090 -26.468 1.00 97.44 94 ALA A N 1
ATOM 759 C CA . ALA A 1 94 ? 14.161 5.519 -25.653 1.00 97.44 94 ALA A CA 1
ATOM 760 C C . ALA A 1 94 ? 12.827 5.055 -26.261 1.00 97.44 94 ALA A C 1
ATOM 762 O O . ALA A 1 94 ? 12.059 4.370 -25.590 1.00 97.44 94 ALA A O 1
ATOM 763 N N . ALA A 1 95 ? 12.584 5.323 -27.546 1.00 97.94 95 ALA A N 1
ATOM 764 C CA . ALA A 1 95 ? 11.344 4.944 -28.223 1.00 97.94 95 ALA A CA 1
ATOM 765 C C . ALA A 1 95 ? 11.077 3.427 -28.182 1.00 97.94 95 ALA A C 1
ATOM 767 O O . ALA A 1 95 ? 9.938 2.995 -27.998 1.00 97.94 95 ALA A O 1
ATOM 768 N N . LEU A 1 96 ? 12.116 2.602 -28.331 1.00 97.00 96 LEU A N 1
ATOM 769 C CA . LEU A 1 96 ? 12.000 1.143 -28.257 1.00 97.00 96 LEU A CA 1
ATOM 770 C C . LEU A 1 96 ? 11.716 0.644 -26.839 1.00 97.00 96 LEU A C 1
ATOM 772 O O . LEU A 1 96 ? 10.878 -0.239 -26.645 1.00 97.00 96 LEU A O 1
ATOM 776 N N . THR A 1 97 ? 12.404 1.200 -25.844 1.00 97.94 97 THR A N 1
ATOM 777 C CA . THR A 1 97 ? 12.248 0.765 -24.450 1.00 97.94 97 THR A CA 1
ATOM 778 C C . THR A 1 97 ? 10.916 1.206 -23.847 1.00 97.94 97 THR A C 1
ATOM 780 O O . THR A 1 97 ? 10.302 0.441 -23.102 1.00 97.94 97 THR A O 1
ATOM 783 N N . GLU A 1 98 ? 10.387 2.362 -24.252 1.00 98.06 98 GLU A N 1
ATOM 784 C CA . GLU A 1 98 ? 9.063 2.822 -23.821 1.00 98.06 98 GLU A CA 1
ATOM 785 C C . GLU A 1 98 ? 7.937 1.866 -24.236 1.00 98.06 98 GLU A C 1
ATOM 787 O O . GLU A 1 98 ? 7.040 1.611 -23.434 1.00 98.06 98 GLU A O 1
ATOM 792 N N . LYS A 1 99 ? 8.028 1.222 -25.409 1.00 97.94 99 LYS A N 1
ATOM 793 C CA . LYS A 1 99 ? 7.052 0.196 -25.833 1.00 97.94 99 LYS A CA 1
ATOM 794 C C . LYS A 1 99 ? 6.987 -1.004 -24.884 1.00 97.94 99 LYS A C 1
ATOM 796 O O . LYS A 1 99 ? 5.953 -1.652 -24.780 1.00 97.94 99 LYS A O 1
ATOM 801 N N . THR A 1 100 ? 8.089 -1.316 -24.198 1.00 97.06 100 THR A N 1
ATOM 802 C CA . THR A 1 100 ? 8.125 -2.384 -23.181 1.00 97.06 100 THR A CA 1
ATOM 803 C C . THR A 1 100 ? 7.694 -1.863 -21.810 1.00 97.06 100 THR A C 1
ATOM 805 O O . THR A 1 100 ? 7.079 -2.592 -21.034 1.00 97.06 100 THR A O 1
ATOM 808 N N . ARG A 1 101 ? 7.995 -0.596 -21.502 1.00 98.31 101 ARG A N 1
ATOM 809 C CA . ARG A 1 101 ? 7.645 0.047 -20.231 1.00 98.31 101 ARG A CA 1
ATOM 810 C C . ARG A 1 101 ? 6.144 0.325 -20.109 1.00 98.31 101 ARG A C 1
ATOM 812 O O . ARG A 1 101 ? 5.593 0.201 -19.019 1.00 98.31 101 ARG A O 1
ATOM 819 N N . GLU A 1 102 ? 5.476 0.684 -21.202 1.00 98.44 102 GLU A N 1
ATOM 820 C CA . GLU A 1 102 ? 4.062 1.077 -21.215 1.00 98.44 102 GLU A CA 1
ATOM 821 C C . GLU A 1 102 ? 3.107 -0.016 -20.686 1.00 98.44 102 GLU A C 1
ATOM 823 O O . GLU A 1 102 ? 2.320 0.291 -19.783 1.00 98.44 102 GLU A O 1
ATOM 828 N N . PRO A 1 103 ? 3.209 -1.297 -21.098 1.00 98.50 103 PRO A N 1
ATOM 829 C CA . PRO A 1 103 ? 2.431 -2.375 -20.485 1.00 98.50 103 PRO A CA 1
ATOM 830 C C . PRO A 1 103 ? 2.663 -2.527 -18.975 1.00 98.50 103 PRO A C 1
ATOM 832 O O . PRO A 1 103 ? 1.723 -2.813 -18.238 1.00 98.50 103 PRO A O 1
ATOM 835 N N . LEU A 1 104 ? 3.888 -2.289 -18.487 1.00 98.56 104 LEU A N 1
ATOM 836 C CA . LEU A 1 104 ? 4.204 -2.356 -17.053 1.00 98.56 104 LEU A CA 1
ATOM 837 C C . LEU A 1 104 ? 3.544 -1.210 -16.274 1.00 98.56 104 LEU A C 1
ATOM 839 O O . LEU A 1 104 ? 3.131 -1.388 -15.131 1.00 98.56 104 LEU A O 1
ATOM 843 N N . VAL A 1 105 ? 3.401 -0.036 -16.896 1.00 98.44 105 VAL A N 1
ATOM 844 C CA . VAL A 1 105 ? 2.615 1.070 -16.331 1.00 98.44 105 VAL A CA 1
ATOM 845 C C . VAL A 1 105 ? 1.130 0.716 -16.290 1.00 98.44 105 VAL A C 1
ATOM 847 O O . VAL A 1 105 ? 0.479 1.000 -15.285 1.00 98.44 105 VAL A O 1
ATOM 850 N N . SER A 1 106 ? 0.592 0.095 -17.347 1.00 98.44 106 SER A N 1
ATOM 851 C CA . SER A 1 106 ? -0.804 -0.368 -17.352 1.00 98.44 106 SER A CA 1
ATOM 852 C C . SER A 1 106 ? -1.053 -1.376 -16.236 1.00 98.44 106 SER A C 1
ATOM 854 O O . SER A 1 106 ? -1.975 -1.185 -15.454 1.00 98.44 106 SER A O 1
ATOM 856 N N . ALA A 1 107 ? -0.166 -2.361 -16.076 1.00 98.44 107 ALA A N 1
ATOM 857 C CA . ALA A 1 107 ? -0.284 -3.381 -15.039 1.00 98.44 107 ALA A CA 1
ATOM 858 C C . ALA A 1 107 ? -0.367 -2.792 -13.620 1.00 98.44 107 ALA A C 1
ATOM 860 O O . ALA A 1 107 ? -1.091 -3.313 -12.777 1.00 98.44 107 ALA A O 1
ATOM 861 N N . ILE A 1 108 ? 0.331 -1.681 -13.354 1.00 98.44 108 ILE A N 1
ATOM 862 C CA . ILE A 1 108 ? 0.201 -0.961 -12.080 1.00 98.44 108 ILE A CA 1
ATOM 863 C C . ILE A 1 108 ? -1.206 -0.383 -11.934 1.00 98.44 108 ILE A C 1
ATOM 865 O O . ILE A 1 108 ? -1.828 -0.585 -10.895 1.00 98.44 108 ILE A O 1
ATOM 869 N N . ARG A 1 109 ? -1.724 0.310 -12.959 1.00 97.81 109 ARG A N 1
ATOM 870 C CA . ARG A 1 109 ? -3.089 0.870 -12.933 1.00 97.81 109 ARG A CA 1
ATOM 871 C C . ARG A 1 109 ? -4.132 -0.224 -12.721 1.00 97.81 109 ARG A C 1
ATOM 873 O O . ARG A 1 109 ? -5.028 -0.046 -11.907 1.00 97.81 109 ARG A O 1
ATOM 880 N N . ASP A 1 110 ? -3.963 -1.359 -13.386 1.00 98.06 110 ASP A N 1
ATOM 881 C CA . ASP A 1 110 ? -4.869 -2.500 -13.277 1.00 98.06 110 ASP A CA 1
ATOM 882 C C . ASP A 1 110 ? -4.792 -3.163 -11.890 1.00 98.06 110 ASP A C 1
ATOM 884 O O . ASP A 1 110 ? -5.792 -3.679 -11.390 1.00 98.06 110 ASP A O 1
ATOM 888 N N . ALA A 1 111 ? -3.634 -3.112 -11.222 1.00 97.81 111 ALA A N 1
ATOM 889 C CA . ALA A 1 111 ? -3.469 -3.612 -9.857 1.00 97.81 111 ALA A CA 1
ATOM 890 C C . ALA A 1 111 ? -4.131 -2.716 -8.791 1.00 97.81 111 ALA A C 1
ATOM 892 O O . ALA A 1 111 ? -4.464 -3.211 -7.711 1.00 97.81 111 ALA A O 1
ATOM 893 N N . PHE A 1 112 ? -4.349 -1.425 -9.074 1.00 95.88 112 PHE A N 1
ATOM 894 C CA . PHE A 1 112 ? -5.036 -0.491 -8.174 1.00 95.88 112 PHE A CA 1
ATOM 895 C C . PHE A 1 112 ? -6.546 -0.760 -8.140 1.00 95.88 112 PHE A C 1
ATOM 897 O O . PHE A 1 112 ? -7.347 -0.063 -8.758 1.00 95.88 112 PHE A O 1
ATOM 904 N N . GLN A 1 113 ? -6.937 -1.779 -7.379 1.00 94.12 113 GLN A N 1
ATOM 905 C CA . GLN A 1 113 ? -8.335 -2.150 -7.179 1.00 94.12 113 GLN A CA 1
ATOM 906 C C . GLN A 1 113 ? -8.868 -1.638 -5.834 1.00 94.12 113 GLN A C 1
ATOM 908 O O . GLN A 1 113 ? -8.142 -1.662 -4.834 1.00 94.12 113 GLN A O 1
ATOM 913 N N . PRO A 1 114 ? -10.137 -1.193 -5.772 1.00 96.44 114 PRO A N 1
ATOM 914 C CA . PRO A 1 114 ? -10.754 -0.804 -4.514 1.00 96.44 114 PRO A CA 1
ATOM 915 C C . PRO A 1 114 ? -10.893 -2.015 -3.585 1.00 96.44 114 PRO A C 1
ATOM 917 O O . PRO A 1 114 ? -11.292 -3.102 -4.005 1.00 96.44 114 PRO A O 1
ATOM 920 N N . VAL A 1 115 ? -10.612 -1.811 -2.299 1.00 95.75 115 VAL A N 1
ATOM 921 C CA . VAL A 1 115 ? -10.826 -2.818 -1.255 1.00 95.75 115 VAL A CA 1
ATOM 922 C C . VAL A 1 115 ? -12.055 -2.428 -0.448 1.00 95.75 115 VAL A C 1
ATOM 924 O O . VAL A 1 115 ? -12.051 -1.421 0.259 1.00 95.75 115 VAL A O 1
ATOM 927 N N . VAL A 1 116 ? -13.106 -3.240 -0.536 1.00 95.81 116 VAL A N 1
ATOM 928 C CA . VAL A 1 116 ? -14.283 -3.112 0.328 1.00 95.81 116 VAL A CA 1
ATOM 929 C C . VAL A 1 116 ? -14.028 -3.900 1.606 1.00 95.81 116 VAL A C 1
ATOM 931 O O . VAL A 1 116 ? -13.749 -5.096 1.561 1.00 95.81 116 VAL A O 1
ATOM 934 N N . HIS A 1 117 ? -14.130 -3.236 2.753 1.00 95.56 117 HIS A N 1
ATOM 935 C CA . HIS A 1 117 ? -13.949 -3.865 4.055 1.00 95.56 117 HIS A CA 1
ATOM 936 C C . HIS A 1 117 ? -14.909 -3.274 5.089 1.00 95.56 117 HIS A C 1
ATOM 938 O O . HIS A 1 117 ? -15.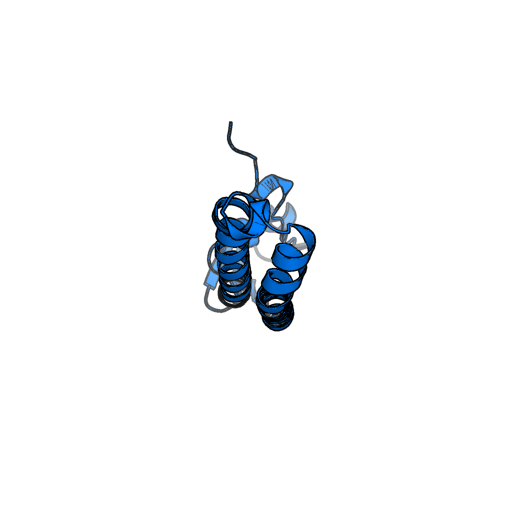436 -2.175 4.925 1.00 95.56 117 HIS A O 1
ATOM 944 N N . SER A 1 118 ? -15.090 -3.990 6.196 1.00 95.56 118 SER A N 1
ATOM 945 C CA . SER A 1 118 ? -15.843 -3.522 7.357 1.00 95.56 118 SER A CA 1
ATOM 946 C C . SER A 1 118 ? -14.985 -3.598 8.610 1.00 95.56 118 SER A C 1
ATOM 948 O O . SER A 1 118 ? -14.209 -4.541 8.780 1.00 95.56 118 SER A O 1
ATOM 950 N N . ILE A 1 119 ? -15.168 -2.631 9.502 1.00 97.06 119 ILE A N 1
ATOM 951 C CA . ILE A 1 119 ? -14.668 -2.692 10.873 1.00 97.06 119 ILE A CA 1
ATOM 952 C C . ILE A 1 119 ? -15.873 -2.988 11.757 1.00 97.06 119 ILE A C 1
ATOM 954 O O . ILE A 1 119 ? -16.847 -2.236 11.747 1.00 97.06 119 ILE A O 1
ATOM 958 N N . ARG A 1 120 ? -15.823 -4.092 12.500 1.00 97.50 120 ARG A N 1
ATOM 959 C CA . ARG A 1 120 ? -16.869 -4.456 13.459 1.00 97.50 120 ARG A CA 1
ATOM 960 C C . ARG A 1 120 ? -16.360 -4.195 14.865 1.00 97.50 120 ARG A C 1
ATOM 962 O O . ARG A 1 120 ? -15.244 -4.570 15.198 1.00 97.50 120 ARG A O 1
ATOM 969 N N . ILE A 1 121 ? -17.191 -3.572 15.688 1.00 97.31 121 ILE A N 1
ATOM 970 C CA . ILE A 1 121 ? -16.839 -3.178 17.050 1.00 97.31 121 ILE A CA 1
ATOM 971 C C . ILE A 1 121 ? -17.881 -3.777 17.986 1.00 97.31 121 ILE A C 1
ATOM 973 O O . ILE A 1 121 ? -19.079 -3.649 17.739 1.00 97.31 121 ILE A O 1
ATOM 977 N N . VAL A 1 122 ? -17.425 -4.451 19.036 1.00 97.62 122 VAL A N 1
ATOM 978 C CA . VAL A 1 122 ? -18.277 -5.082 20.046 1.00 97.62 122 VAL A CA 1
ATOM 979 C C . VAL A 1 122 ? -17.849 -4.578 21.414 1.00 97.62 122 VAL A C 1
ATOM 981 O O . VAL A 1 122 ? -16.663 -4.614 21.729 1.00 97.62 122 VAL A O 1
ATOM 984 N N . SER A 1 123 ? -18.798 -4.083 22.205 1.00 96.62 123 SER A N 1
ATOM 985 C CA . SER A 1 123 ? -18.568 -3.748 23.612 1.00 96.62 123 SER A CA 1
ATOM 986 C C . SER A 1 123 ? -18.281 -5.009 24.421 1.00 96.62 123 SER A C 1
ATOM 988 O O . SER A 1 123 ? -18.996 -6.001 24.259 1.00 96.62 123 SER A O 1
ATOM 990 N N . GLU A 1 124 ? -17.281 -4.944 25.296 1.00 87.75 124 GLU A N 1
ATOM 991 C CA . GLU A 1 124 ? -16.993 -5.965 26.313 1.00 87.75 124 GLU A CA 1
ATOM 992 C C . GLU A 1 124 ? -17.362 -5.473 27.715 1.00 87.75 124 GLU A C 1
ATOM 994 O O . GLU A 1 124 ? -17.146 -4.268 27.998 1.00 87.75 124 GLU A O 1
#

pLDDT: mean 96.19, std 4.42, range [55.62, 98.69]

Radius of gyration: 22.53 Å; chains: 1; bounding box: 47×23×61 Å